Protein AF-A0A6J4I123-F1 (afdb_monomer)

Radius of gyration: 17.7 Å; Cα contacts (8 Å, |Δi|>4): 70; chains: 1; bounding box: 37×33×44 Å

Structure (mmCIF, N/CA/C/O backbone):
data_AF-A0A6J4I123-F1
#
_entry.id   AF-A0A6J4I123-F1
#
loop_
_atom_site.group_PDB
_atom_site.id
_atom_site.type_symbol
_atom_site.label_atom_id
_atom_site.label_alt_id
_atom_site.label_comp_id
_atom_site.label_asym_id
_atom_site.label_entity_id
_atom_site.label_seq_id
_atom_site.pdbx_PDB_ins_code
_atom_site.Cartn_x
_atom_site.Cartn_y
_atom_site.Cartn_z
_atom_site.occupancy
_atom_site.B_iso_or_equiv
_atom_site.auth_seq_id
_atom_site.auth_comp_id
_atom_site.auth_asym_id
_atom_site.auth_atom_id
_atom_site.pdbx_PDB_model_num
ATOM 1 N N . MET A 1 1 ? -13.900 13.517 17.965 1.00 59.12 1 MET A N 1
ATOM 2 C CA . MET A 1 1 ? -12.753 13.954 18.782 1.00 59.12 1 MET A CA 1
ATOM 3 C C . MET A 1 1 ? -11.496 13.251 18.295 1.00 59.12 1 MET A C 1
ATOM 5 O O . MET A 1 1 ? -11.545 12.036 18.127 1.00 59.12 1 MET A O 1
ATOM 9 N N . PRO A 1 2 ? -10.366 13.960 18.134 1.00 74.94 2 PRO A N 1
ATOM 10 C CA . PRO A 1 2 ? -9.102 13.318 17.789 1.00 74.94 2 PRO A CA 1
ATOM 11 C C . PRO A 1 2 ? -8.679 12.348 18.901 1.00 74.94 2 PRO A C 1
ATOM 13 O O . PRO A 1 2 ? -8.628 12.716 20.076 1.00 74.94 2 PRO A O 1
ATOM 16 N N . ILE A 1 3 ? -8.388 11.097 18.537 1.00 83.62 3 ILE A N 1
ATOM 17 C CA . ILE A 1 3 ? -7.919 10.085 19.490 1.00 83.62 3 ILE A CA 1
ATOM 18 C C . ILE A 1 3 ? -6.471 10.400 19.871 1.00 83.62 3 ILE A C 1
ATOM 20 O O . ILE A 1 3 ? -5.600 10.517 19.010 1.00 83.62 3 ILE A O 1
ATOM 24 N N . HIS A 1 4 ? -6.195 10.516 21.171 1.00 90.12 4 HIS A N 1
ATOM 25 C CA . HIS A 1 4 ? -4.845 10.788 21.658 1.00 90.12 4 HIS A CA 1
ATOM 26 C C . HIS A 1 4 ? -3.875 9.641 21.338 1.00 90.12 4 HIS A C 1
ATOM 28 O O . HIS A 1 4 ? -4.186 8.466 21.534 1.00 90.12 4 HIS A O 1
ATOM 34 N N . THR A 1 5 ? -2.644 9.985 20.953 1.00 89.75 5 THR A N 1
ATOM 35 C CA . THR A 1 5 ? -1.581 9.016 20.631 1.00 89.75 5 THR A CA 1
ATOM 36 C C . THR A 1 5 ? -1.321 8.020 21.761 1.00 89.75 5 THR A C 1
ATOM 38 O O . THR A 1 5 ? -1.122 6.836 21.499 1.00 89.75 5 THR A O 1
ATOM 41 N N . ARG A 1 6 ? -1.382 8.467 23.025 1.00 92.75 6 ARG A N 1
ATOM 42 C CA . ARG A 1 6 ? -1.222 7.588 24.196 1.00 92.75 6 ARG A CA 1
ATOM 43 C C . ARG A 1 6 ? -2.288 6.490 24.229 1.00 92.75 6 ARG A C 1
ATOM 45 O O . ARG A 1 6 ? -1.956 5.344 24.497 1.00 92.75 6 ARG A O 1
ATOM 52 N N . THR A 1 7 ? -3.536 6.818 23.895 1.00 94.00 7 THR A N 1
ATOM 53 C CA . THR A 1 7 ? -4.630 5.842 23.804 1.00 94.00 7 THR A CA 1
ATOM 54 C C . THR A 1 7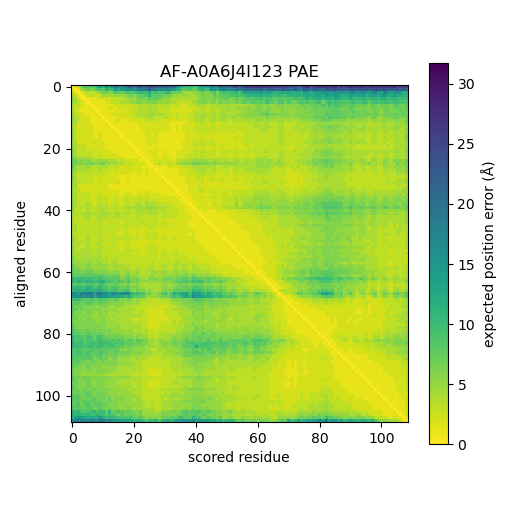 ? -4.339 4.797 22.730 1.00 94.00 7 THR A C 1
ATOM 56 O O . THR A 1 7 ? -4.467 3.606 22.991 1.00 94.00 7 THR A O 1
ATOM 59 N N . LEU A 1 8 ? -3.874 5.217 21.548 1.00 94.19 8 LEU A N 1
ATOM 60 C CA . LEU A 1 8 ? -3.508 4.292 20.467 1.00 94.19 8 LEU A CA 1
ATOM 61 C C . LEU A 1 8 ? -2.347 3.370 20.853 1.00 94.19 8 LEU A C 1
ATOM 63 O O . LEU A 1 8 ? -2.359 2.194 20.500 1.00 94.19 8 LEU A O 1
ATOM 67 N N . GLN A 1 9 ? -1.366 3.878 21.600 1.00 94.75 9 GLN A N 1
ATOM 68 C CA . GLN A 1 9 ? -0.278 3.059 22.135 1.00 94.75 9 GLN A CA 1
ATOM 69 C C . GLN A 1 9 ? -0.788 2.034 23.153 1.00 94.75 9 GLN A C 1
ATOM 71 O O . GLN A 1 9 ? -0.430 0.864 23.057 1.00 94.75 9 GLN A O 1
ATOM 76 N N . THR A 1 10 ? -1.645 2.446 24.093 1.00 96.12 10 THR A N 1
ATOM 77 C CA . THR A 1 10 ? -2.237 1.549 25.099 1.00 96.12 10 THR A CA 1
ATOM 78 C C . THR A 1 10 ? -3.104 0.460 24.469 1.00 96.12 10 THR A C 1
ATOM 80 O O . THR A 1 10 ? -3.073 -0.674 24.929 1.00 96.12 10 THR A O 1
ATOM 83 N N . LEU A 1 11 ? -3.830 0.776 23.394 1.00 95.94 11 LEU A N 1
ATOM 84 C CA . LEU A 1 11 ? -4.622 -0.191 22.625 1.00 95.94 11 LEU A CA 1
ATOM 85 C C . LEU A 1 11 ? -3.780 -1.046 21.665 1.00 95.94 11 LEU A C 1
ATOM 87 O O . LEU A 1 11 ? -4.333 -1.790 20.861 1.00 95.94 11 LEU A O 1
ATOM 91 N N . GLU A 1 12 ? -2.453 -0.910 21.707 1.00 96.88 12 GLU A N 1
ATOM 92 C CA . GLU A 1 12 ? -1.517 -1.602 20.821 1.00 96.88 12 GLU A CA 1
ATOM 93 C C . GLU A 1 12 ? -1.804 -1.396 19.324 1.00 96.88 12 GLU A C 1
ATOM 95 O O . GLU A 1 12 ? -1.416 -2.209 18.483 1.00 96.88 12 GLU A O 1
ATOM 100 N N . PHE A 1 13 ? -2.433 -0.275 18.963 1.00 96.44 13 PHE A N 1
ATOM 101 C CA . PHE A 1 13 ? -2.789 0.042 17.583 1.00 96.44 13 PHE A CA 1
ATOM 102 C C . PHE A 1 13 ? -1.595 -0.039 16.613 1.00 96.44 13 PHE A C 1
ATOM 104 O O . PHE A 1 13 ? -1.762 -0.621 15.543 1.00 96.44 13 PHE A O 1
ATOM 111 N N . PRO A 1 14 ? -0.367 0.407 16.966 1.00 96.38 14 PRO A N 1
ATOM 112 C CA . PRO A 1 14 ? 0.797 0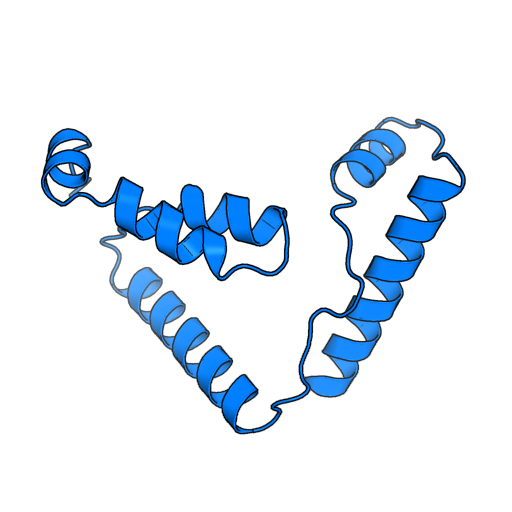.215 16.098 1.00 96.38 14 PRO A CA 1
ATOM 113 C C . PRO A 1 14 ? 1.074 -1.254 15.743 1.00 96.38 14 PRO A C 1
ATOM 115 O O . PRO A 1 14 ? 1.447 -1.546 14.610 1.00 96.38 14 PRO A O 1
ATOM 118 N N . LYS A 1 15 ? 0.837 -2.200 16.666 1.00 97.69 15 LYS A N 1
ATOM 119 C CA . LYS A 1 15 ? 0.996 -3.638 16.383 1.00 97.69 15 LYS A CA 1
ATOM 120 C C . LYS A 1 15 ? -0.055 -4.130 15.389 1.00 97.69 15 LYS A C 1
ATOM 122 O O . LYS A 1 15 ? 0.245 -4.986 14.562 1.00 97.69 15 LY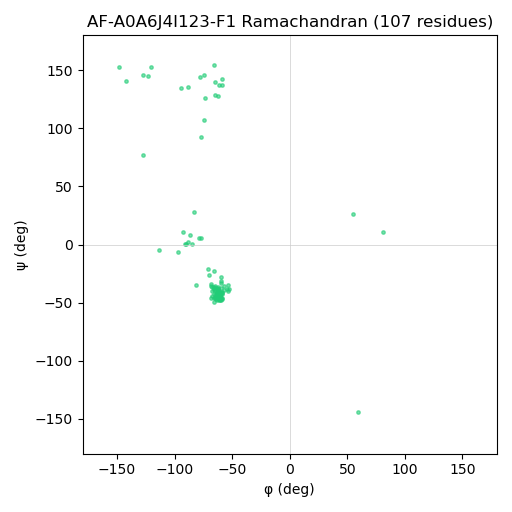S A O 1
ATOM 127 N N . ILE A 1 16 ? -1.276 -3.596 15.461 1.00 97.31 16 ILE A N 1
ATOM 128 C CA . ILE A 1 16 ? -2.353 -3.902 14.508 1.00 97.31 16 ILE A CA 1
ATOM 129 C C . ILE A 1 16 ? -1.972 -3.404 13.110 1.00 97.31 16 ILE A C 1
ATOM 131 O O . ILE A 1 16 ? -2.108 -4.154 12.145 1.00 97.31 16 ILE A O 1
ATOM 135 N N . LEU A 1 17 ? -1.444 -2.180 13.002 1.00 97.62 17 LEU A N 1
ATOM 136 C CA . LEU A 1 17 ? -0.992 -1.626 11.724 1.00 97.62 17 LEU A CA 1
ATOM 137 C C . LEU A 1 17 ? 0.149 -2.442 11.111 1.00 97.62 17 LEU A C 1
ATOM 139 O O . LEU A 1 17 ? 0.115 -2.717 9.917 1.00 97.62 17 LEU A O 1
ATOM 143 N N . GLU A 1 18 ? 1.121 -2.885 11.914 1.00 98.00 18 GLU A N 1
ATOM 144 C CA . GLU A 1 18 ? 2.203 -3.756 11.434 1.00 98.00 18 GLU A CA 1
ATOM 145 C C . GLU A 1 18 ? 1.682 -5.107 10.930 1.00 98.00 18 GLU A C 1
ATOM 147 O O . GLU A 1 18 ? 2.098 -5.571 9.868 1.00 98.00 18 GLU A O 1
ATOM 152 N N . ARG A 1 19 ? 0.724 -5.723 11.635 1.00 97.88 19 ARG A N 1
ATOM 153 C CA . ARG A 1 19 ? 0.072 -6.957 11.163 1.00 97.88 19 ARG A CA 1
ATOM 154 C C . ARG A 1 19 ? -0.663 -6.728 9.844 1.00 97.88 19 ARG A C 1
ATOM 156 O O . ARG A 1 19 ? -0.505 -7.514 8.920 1.00 97.88 19 ARG A O 1
ATOM 163 N N . LEU A 1 20 ? -1.417 -5.635 9.722 1.00 96.81 20 LEU A N 1
ATOM 164 C CA . LEU A 1 20 ? -2.095 -5.278 8.473 1.00 96.81 20 LEU A CA 1
ATOM 165 C C . LEU A 1 20 ? -1.093 -5.061 7.330 1.00 96.81 20 LEU A C 1
ATOM 167 O O . LEU A 1 20 ? -1.290 -5.563 6.227 1.00 96.81 20 LEU A O 1
ATOM 171 N N . ALA A 1 21 ? -0.001 -4.350 7.601 1.00 97.38 21 ALA A N 1
ATOM 172 C CA . ALA A 1 21 ? 1.047 -4.050 6.635 1.00 97.38 21 ALA A CA 1
ATOM 173 C C . ALA A 1 21 ? 1.697 -5.321 6.056 1.00 97.38 21 ALA A C 1
ATOM 175 O O . ALA A 1 21 ? 2.051 -5.339 4.877 1.00 97.38 21 ALA A O 1
ATOM 176 N N . GLN A 1 22 ? 1.807 -6.398 6.839 1.00 96.69 22 GLN A N 1
ATOM 177 C CA . GLN A 1 22 ? 2.323 -7.696 6.377 1.00 96.69 22 GLN A CA 1
ATOM 178 C C .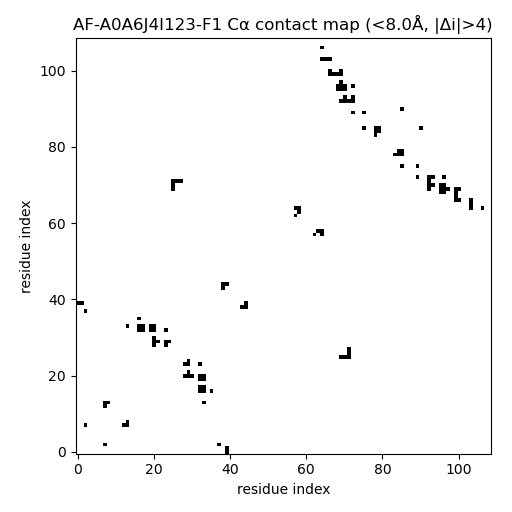 GLN A 1 22 ? 1.423 -8.381 5.340 1.00 96.69 22 GLN A C 1
ATOM 180 O O . GLN A 1 22 ? 1.914 -9.183 4.552 1.00 96.69 22 GLN A O 1
ATOM 185 N N . HIS A 1 23 ? 0.132 -8.049 5.299 1.00 93.31 23 HIS A N 1
ATOM 186 C CA . HIS A 1 23 ? -0.810 -8.584 4.312 1.00 93.31 23 HIS A CA 1
ATOM 187 C C . HIS A 1 23 ? -0.869 -7.763 3.018 1.00 93.31 23 HIS A C 1
ATOM 189 O O . HIS A 1 23 ? -1.657 -8.069 2.126 1.00 93.31 23 HIS A O 1
ATOM 195 N N . THR A 1 24 ? -0.059 -6.710 2.894 1.00 92.00 24 THR A N 1
ATOM 196 C CA . THR A 1 24 ? -0.030 -5.881 1.686 1.00 92.00 24 THR A CA 1
ATOM 197 C C . THR A 1 24 ? 0.968 -6.425 0.665 1.00 92.00 24 THR A C 1
ATOM 199 O O . THR A 1 24 ? 2.097 -6.767 1.002 1.00 92.00 24 THR A O 1
ATOM 202 N N . SER A 1 25 ? 0.568 -6.471 -0.607 1.00 86.56 25 SER A N 1
ATOM 203 C CA . SER A 1 25 ? 1.414 -6.971 -1.705 1.00 86.56 25 SER A CA 1
ATOM 204 C C . SER A 1 25 ? 2.262 -5.885 -2.380 1.00 86.56 25 SER A C 1
ATOM 206 O O . SER A 1 25 ? 2.986 -6.171 -3.328 1.00 86.56 25 SER A O 1
ATOM 208 N N . PHE A 1 26 ? 2.162 -4.630 -1.928 1.00 86.62 26 PHE A N 1
ATOM 209 C CA . PHE A 1 26 ? 2.783 -3.472 -2.572 1.00 86.62 26 PHE A CA 1
ATOM 210 C C . PHE A 1 26 ? 3.319 -2.479 -1.541 1.00 86.62 26 PHE A C 1
ATOM 212 O O . PHE A 1 26 ? 2.652 -2.204 -0.544 1.00 86.62 26 PHE A O 1
ATOM 219 N N . SER A 1 27 ? 4.491 -1.889 -1.792 1.00 88.44 27 SER A N 1
ATOM 220 C CA . SER A 1 27 ? 5.139 -0.956 -0.854 1.00 88.44 27 SER A CA 1
ATOM 221 C C . SER A 1 27 ? 4.272 0.260 -0.536 1.00 88.44 27 SER A C 1
ATOM 223 O O . SER A 1 27 ? 4.177 0.642 0.629 1.00 88.44 27 SER A O 1
ATOM 225 N N . ALA A 1 28 ? 3.585 0.836 -1.529 1.00 88.69 28 ALA A N 1
ATOM 226 C CA . ALA A 1 28 ? 2.692 1.963 -1.271 1.00 88.69 28 ALA A CA 1
ATOM 227 C C . ALA A 1 28 ? 1.476 1.538 -0.432 1.00 88.69 28 ALA A C 1
ATOM 229 O O . ALA A 1 28 ? 1.052 2.275 0.452 1.00 88.69 28 ALA A O 1
ATOM 230 N N . SER A 1 29 ? 0.943 0.329 -0.640 1.00 91.38 29 SER A N 1
ATOM 231 C CA . SER A 1 29 ? -0.131 -0.213 0.203 1.00 91.38 29 SER A CA 1
ATOM 232 C C . SER A 1 29 ? 0.349 -0.465 1.634 1.00 91.38 29 SER A C 1
ATOM 234 O O . SER A 1 29 ? -0.389 -0.182 2.575 1.00 91.38 29 SER A O 1
ATOM 236 N N . ARG A 1 30 ? 1.597 -0.922 1.812 1.00 94.81 30 ARG A N 1
ATOM 237 C CA . ARG A 1 30 ? 2.233 -1.073 3.129 1.00 94.81 30 ARG A CA 1
ATOM 238 C C . ARG A 1 30 ? 2.319 0.262 3.857 1.00 94.81 30 ARG A C 1
ATOM 240 O O . ARG A 1 30 ? 1.954 0.360 5.025 1.00 94.81 30 ARG A O 1
ATOM 247 N N . GLU A 1 31 ? 2.779 1.294 3.158 1.00 95.38 31 GLU A N 1
ATOM 248 C CA . GLU A 1 31 ? 2.854 2.657 3.680 1.00 95.38 31 GLU A CA 1
ATOM 249 C C . GLU A 1 31 ? 1.466 3.187 4.072 1.00 95.38 31 GLU A C 1
ATOM 251 O O . GLU A 1 31 ? 1.308 3.738 5.160 1.00 95.38 31 GLU A O 1
ATOM 256 N N . LEU A 1 32 ? 0.441 2.961 3.241 1.00 95.06 32 LEU A N 1
ATOM 257 C CA . LEU A 1 32 ? -0.945 3.327 3.556 1.00 95.06 32 LEU A CA 1
ATOM 258 C C . LEU A 1 32 ? -1.466 2.603 4.804 1.00 95.06 32 LEU A C 1
ATOM 260 O O . LEU A 1 32 ? -2.085 3.236 5.657 1.00 95.06 32 LEU A O 1
ATOM 264 N N . ALA A 1 33 ? -1.188 1.304 4.943 1.00 97.00 33 ALA A N 1
ATOM 265 C CA . ALA A 1 33 ? -1.576 0.528 6.119 1.00 97.00 33 ALA A CA 1
ATOM 266 C C . ALA A 1 33 ? -0.935 1.082 7.402 1.00 97.00 33 ALA A C 1
ATOM 268 O O . ALA A 1 33 ? -1.628 1.285 8.395 1.00 97.00 33 ALA A O 1
ATOM 269 N N . LEU A 1 34 ? 0.363 1.396 7.378 1.00 97.19 34 LEU A N 1
ATOM 270 C CA . LEU A 1 34 ? 1.084 1.948 8.536 1.00 97.19 34 LEU A CA 1
ATOM 271 C C . LEU A 1 34 ? 0.674 3.385 8.889 1.00 97.19 34 LEU A C 1
ATOM 273 O O . LEU A 1 34 ? 0.766 3.813 10.044 1.00 97.19 34 LEU A O 1
ATOM 277 N N . ASN A 1 35 ? 0.199 4.138 7.901 1.00 95.94 35 ASN A N 1
ATOM 278 C CA . ASN A 1 35 ? -0.271 5.505 8.088 1.00 95.94 35 ASN A CA 1
ATOM 279 C C . ASN A 1 35 ? -1.767 5.601 8.397 1.00 95.94 35 ASN A C 1
ATOM 281 O O . ASN A 1 35 ? -2.259 6.706 8.627 1.00 95.94 35 ASN A O 1
ATOM 285 N N . LEU A 1 36 ? -2.485 4.475 8.472 1.00 94.44 36 LEU A N 1
ATOM 286 C CA . LEU A 1 36 ? -3.901 4.468 8.810 1.00 94.44 36 LEU A CA 1
ATOM 287 C C . LEU A 1 36 ? -4.132 5.102 10.191 1.00 94.44 36 LEU A C 1
ATOM 289 O O . LEU A 1 36 ? -3.388 4.871 11.153 1.00 94.44 36 LEU A O 1
ATOM 293 N N . ARG A 1 37 ? -5.172 5.929 10.289 1.00 91.88 37 ARG A N 1
ATOM 294 C CA . ARG A 1 37 ? -5.613 6.563 11.533 1.00 91.88 37 ARG A CA 1
ATOM 295 C C . ARG A 1 37 ? -7.101 6.296 11.727 1.00 91.88 37 ARG A C 1
ATOM 297 O O . ARG A 1 37 ? -7.822 6.227 10.734 1.00 91.88 37 ARG A O 1
ATOM 304 N N . PRO A 1 38 ? -7.561 6.128 12.976 1.00 92.12 38 PRO A N 1
ATOM 305 C CA . PRO A 1 38 ? -8.988 6.105 13.251 1.00 92.12 38 PRO A CA 1
ATOM 306 C C . PRO A 1 38 ? -9.636 7.409 12.794 1.00 92.12 38 PRO A C 1
ATOM 308 O O . PRO A 1 38 ? -9.046 8.479 12.953 1.00 92.12 38 PRO A O 1
ATOM 311 N N . ASP A 1 39 ? -10.844 7.292 12.265 1.00 91.94 39 ASP A N 1
ATOM 312 C CA . ASP A 1 39 ? -11.645 8.403 11.772 1.00 91.94 39 ASP A CA 1
ATOM 313 C C . ASP A 1 39 ? -12.98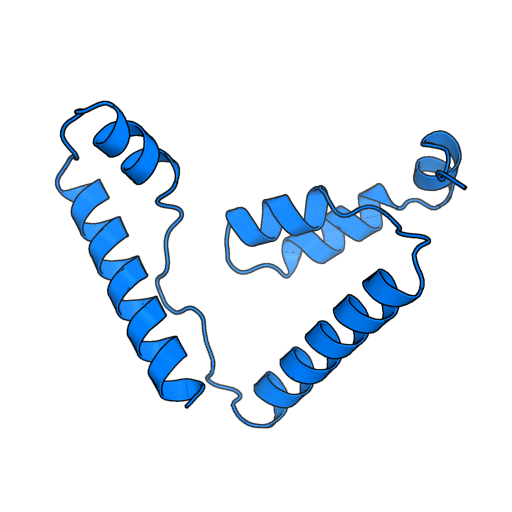9 8.415 12.508 1.00 91.94 39 ASP A C 1
ATOM 315 O O . ASP A 1 39 ? -13.502 7.356 12.885 1.00 91.94 39 ASP A O 1
ATOM 319 N N . ASP A 1 40 ? -13.523 9.602 12.763 1.00 90.94 40 ASP A N 1
ATOM 320 C CA . ASP A 1 40 ? -14.785 9.822 13.465 1.00 90.94 40 ASP A CA 1
ATOM 321 C C . ASP A 1 40 ? -15.881 10.419 12.569 1.00 90.94 40 ASP A C 1
ATOM 323 O O . ASP A 1 40 ? -17.034 10.502 13.003 1.00 90.94 40 ASP A O 1
ATOM 327 N N . ASP A 1 41 ? -15.574 10.763 11.314 1.00 94.38 41 ASP A N 1
ATOM 328 C CA . ASP A 1 41 ? -16.590 11.107 10.328 1.00 94.38 41 ASP A CA 1
ATOM 329 C C . ASP A 1 41 ? -17.308 9.837 9.860 1.00 94.38 41 ASP A C 1
ATOM 331 O O . ASP A 1 41 ? -16.797 9.035 9.072 1.00 94.38 41 ASP A O 1
ATOM 335 N N . ALA A 1 42 ? -18.550 9.677 10.313 1.00 95.62 42 ALA A N 1
ATOM 336 C CA . ALA A 1 42 ? -19.405 8.553 9.956 1.00 95.62 42 ALA A CA 1
ATOM 337 C C . ALA A 1 42 ? -19.549 8.367 8.435 1.00 95.62 42 ALA A C 1
ATOM 339 O O . ALA A 1 42 ? -19.619 7.231 7.959 1.00 95.62 42 ALA A O 1
ATOM 340 N N . THR A 1 43 ? -19.558 9.455 7.657 1.00 97.31 43 THR A N 1
ATOM 341 C CA . THR A 1 43 ? -19.670 9.382 6.193 1.00 97.31 43 THR A CA 1
ATOM 342 C C . THR A 1 43 ? -18.412 8.770 5.591 1.00 97.31 43 THR A C 1
ATOM 344 O O . THR A 1 43 ? -18.491 7.867 4.746 1.00 97.31 43 THR A O 1
ATOM 347 N N . HIS A 1 44 ? -17.247 9.225 6.051 1.00 95.50 44 HIS A N 1
ATOM 348 C CA . HIS A 1 44 ? -15.965 8.686 5.637 1.00 95.50 44 HIS A CA 1
ATOM 349 C C . HIS A 1 44 ? -15.801 7.218 6.049 1.00 95.50 44 HIS A C 1
ATOM 351 O O . HIS A 1 44 ? -15.489 6.379 5.198 1.00 95.50 44 HIS A O 1
ATOM 357 N N . VAL A 1 45 ? -16.097 6.884 7.306 1.00 95.88 45 VAL A N 1
ATOM 358 C CA . VAL A 1 45 ? -16.023 5.512 7.830 1.00 95.88 45 VAL A CA 1
ATOM 359 C C . VAL A 1 45 ? -16.929 4.573 7.033 1.00 95.88 45 VAL A C 1
ATOM 361 O O . VAL A 1 45 ? -16.478 3.519 6.580 1.00 95.88 45 VAL A O 1
ATOM 364 N N . ALA A 1 46 ? -18.179 4.968 6.772 1.00 97.62 46 ALA A N 1
ATOM 365 C CA . ALA A 1 46 ? -19.106 4.166 5.977 1.00 97.62 46 ALA A CA 1
ATOM 366 C C . ALA A 1 46 ? -18.601 3.955 4.539 1.00 97.62 46 ALA A C 1
ATOM 368 O O . ALA A 1 46 ? -18.739 2.865 3.981 1.00 97.62 46 ALA A O 1
ATOM 369 N N . ARG A 1 47 ? -17.979 4.972 3.926 1.00 97.62 47 ARG A N 1
ATOM 370 C CA . ARG A 1 47 ? -17.355 4.848 2.599 1.00 97.62 47 ARG A CA 1
ATOM 371 C C . ARG A 1 47 ? -16.200 3.847 2.611 1.00 97.62 47 ARG A C 1
ATOM 373 O O . ARG A 1 47 ? -16.135 3.010 1.713 1.00 97.62 47 ARG A O 1
ATOM 380 N N . MET A 1 48 ? -15.324 3.904 3.614 1.00 95.81 48 MET A N 1
ATOM 381 C CA . MET A 1 48 ? -14.215 2.957 3.750 1.00 95.81 48 MET A CA 1
ATOM 382 C C . MET A 1 48 ? -14.711 1.522 3.955 1.00 95.81 48 MET A C 1
ATOM 384 O O . MET A 1 48 ? -14.247 0.615 3.271 1.00 95.81 48 MET A O 1
ATOM 388 N N . GLN A 1 49 ? -15.702 1.312 4.824 1.00 97.12 49 GLN A N 1
ATOM 389 C CA . GLN A 1 49 ? -16.289 -0.011 5.060 1.00 97.12 49 GLN A CA 1
ATOM 390 C C . GLN A 1 49 ? -16.953 -0.590 3.804 1.00 97.12 49 GLN A C 1
ATOM 392 O O . GLN A 1 49 ? -16.788 -1.779 3.516 1.00 97.12 49 GLN A O 1
ATOM 397 N N . ARG A 1 50 ? -17.661 0.242 3.023 1.00 98.06 50 ARG A N 1
ATOM 398 C CA . ARG A 1 50 ? -18.216 -0.168 1.723 1.00 98.06 50 ARG A CA 1
ATOM 399 C C . ARG A 1 50 ? -17.119 -0.576 0.744 1.00 98.06 50 ARG A C 1
ATOM 401 O O . ARG A 1 50 ? -17.251 -1.618 0.114 1.00 98.06 50 ARG A O 1
ATOM 408 N N . ALA A 1 51 ? -16.034 0.195 0.653 1.00 96.06 51 ALA A N 1
ATOM 409 C CA . ALA A 1 51 ? -14.905 -0.134 -0.216 1.00 96.06 51 ALA A CA 1
ATOM 410 C C . ALA A 1 51 ? -14.248 -1.469 0.177 1.00 96.06 51 ALA A C 1
ATOM 412 O O . ALA A 1 51 ? -14.030 -2.316 -0.684 1.00 96.06 51 ALA A O 1
ATOM 413 N N . THR A 1 52 ? -14.010 -1.703 1.472 1.00 95.81 52 THR A N 1
ATOM 414 C CA . THR A 1 52 ? -13.465 -2.978 1.969 1.00 95.81 52 THR A CA 1
ATOM 415 C C . THR A 1 52 ? -14.407 -4.149 1.691 1.00 95.81 52 THR A C 1
ATOM 417 O O . THR A 1 52 ? -13.959 -5.222 1.294 1.00 95.81 52 THR A O 1
ATOM 420 N N . SER A 1 53 ? -15.717 -3.952 1.864 1.00 97.56 53 SER A N 1
ATOM 421 C CA . SER A 1 53 ? -16.717 -4.993 1.598 1.00 97.56 53 SER A CA 1
ATOM 422 C C . SER A 1 53 ? -16.780 -5.355 0.113 1.00 97.56 53 SER A C 1
ATOM 424 O O . SER A 1 53 ? -16.811 -6.537 -0.218 1.00 97.56 53 SER A O 1
ATOM 426 N N . ALA A 1 54 ? -16.734 -4.353 -0.769 1.00 95.06 54 ALA A N 1
ATOM 427 C CA . ALA A 1 54 ? -16.678 -4.555 -2.214 1.00 95.06 54 ALA A CA 1
ATOM 428 C C . ALA A 1 54 ? -15.383 -5.262 -2.641 1.00 95.06 54 ALA A C 1
ATOM 430 O O . ALA A 1 54 ? -15.433 -6.196 -3.431 1.00 95.06 54 ALA A O 1
ATOM 431 N N . ALA A 1 55 ? -14.234 -4.877 -2.074 1.00 92.50 55 ALA A N 1
ATOM 432 C CA . ALA A 1 55 ? -12.961 -5.540 -2.348 1.00 92.50 55 ALA A CA 1
ATOM 433 C C . ALA A 1 55 ? -12.973 -7.015 -1.916 1.00 92.50 55 ALA A C 1
ATOM 435 O O . ALA A 1 55 ? -12.488 -7.866 -2.650 1.00 92.50 55 ALA A O 1
ATOM 436 N N . ARG A 1 56 ? -13.563 -7.338 -0.756 1.00 94.62 56 ARG A N 1
ATOM 437 C CA . ARG A 1 56 ? -13.721 -8.733 -0.316 1.00 94.62 56 ARG A CA 1
ATOM 438 C C . ARG A 1 56 ? -14.580 -9.539 -1.290 1.00 94.62 56 ARG A C 1
ATOM 440 O O . ARG A 1 56 ? -14.168 -10.617 -1.687 1.00 94.62 56 ARG A O 1
ATOM 447 N N . HIS A 1 57 ? -15.725 -8.995 -1.698 1.00 94.88 57 HIS A N 1
ATOM 448 C CA . HIS A 1 57 ? -16.607 -9.648 -2.668 1.00 94.88 57 HIS A CA 1
ATOM 449 C C . HIS A 1 57 ? -15.904 -9.904 -4.004 1.00 94.88 57 HIS A C 1
ATOM 451 O O . HIS A 1 57 ? -16.001 -10.987 -4.561 1.00 94.88 57 HIS A O 1
ATOM 457 N N . LEU A 1 58 ? -15.130 -8.924 -4.472 1.00 92.38 58 LEU A N 1
ATOM 458 C CA . LEU A 1 58 ? -14.329 -9.043 -5.683 1.00 92.38 58 LEU A CA 1
ATOM 459 C C . LEU A 1 58 ? -13.315 -10.195 -5.595 1.00 92.38 58 LEU A C 1
ATOM 461 O O . LEU A 1 58 ? -13.156 -10.924 -6.566 1.00 92.38 58 LEU A O 1
ATOM 465 N N . PHE A 1 59 ? -12.650 -10.381 -4.450 1.00 90.38 59 PHE A N 1
ATOM 466 C CA . PHE A 1 59 ? -11.752 -11.524 -4.245 1.00 90.38 59 PHE A CA 1
ATOM 467 C C . PHE A 1 59 ? -12.497 -12.861 -4.172 1.00 90.38 59 PHE A C 1
ATOM 469 O O . PHE A 1 59 ? -11.966 -13.866 -4.639 1.00 90.38 59 PHE A O 1
ATOM 476 N N . ASP A 1 60 ? -13.709 -12.877 -3.613 1.00 93.56 60 ASP A N 1
ATOM 477 C CA . ASP A 1 60 ? -14.546 -14.080 -3.556 1.00 93.56 60 ASP A CA 1
ATOM 478 C C . ASP A 1 60 ? -15.018 -14.498 -4.971 1.00 93.56 60 ASP A C 1
ATOM 480 O O . ASP A 1 60 ? -15.025 -15.686 -5.293 1.00 93.56 60 ASP A O 1
ATOM 484 N N . GLU A 1 61 ? -15.375 -13.538 -5.834 1.00 93.25 61 GLU A N 1
ATOM 485 C CA . GLU A 1 61 ? -15.837 -13.781 -7.214 1.00 93.25 61 GLU A CA 1
ATOM 486 C C . GLU A 1 61 ? -14.699 -14.015 -8.215 1.00 93.25 61 GLU A C 1
ATOM 488 O O . GLU A 1 61 ? -14.838 -14.806 -9.151 1.00 93.25 61 GLU A O 1
ATOM 493 N N . HIS A 1 62 ? -13.565 -13.340 -8.022 1.00 90.25 62 HIS A N 1
ATOM 494 C CA . HIS A 1 62 ? -12.405 -13.391 -8.907 1.00 90.25 62 HIS A CA 1
ATOM 495 C C . HIS A 1 62 ? -11.137 -13.729 -8.108 1.00 90.25 62 HIS A C 1
ATOM 497 O O . HIS A 1 62 ? -10.312 -12.846 -7.867 1.00 90.25 62 HIS A O 1
ATOM 503 N N . PRO A 1 63 ? -10.924 -15.003 -7.726 1.00 86.38 63 PRO A N 1
ATOM 504 C CA . PRO A 1 63 ? -9.798 -15.403 -6.874 1.00 86.38 63 PRO A CA 1
ATOM 505 C C . PRO A 1 63 ? -8.422 -15.089 -7.474 1.00 86.38 63 PRO A C 1
ATOM 507 O O . PRO A 1 63 ? -7.463 -14.845 -6.746 1.00 86.38 63 PRO A O 1
ATOM 510 N N . ASP A 1 64 ? -8.337 -15.064 -8.805 1.00 87.19 64 ASP A N 1
ATOM 511 C CA . ASP A 1 64 ? -7.105 -14.783 -9.545 1.00 87.19 64 ASP A CA 1
ATOM 512 C C . ASP A 1 64 ? -6.852 -13.278 -9.744 1.00 87.19 64 ASP A C 1
ATOM 514 O O . ASP A 1 64 ? -5.858 -12.890 -10.369 1.00 87.19 64 ASP A O 1
ATOM 518 N N . ILE A 1 65 ? -7.738 -12.404 -9.244 1.00 88.75 65 ILE A N 1
ATOM 519 C CA . ILE A 1 65 ? -7.555 -10.965 -9.396 1.00 88.75 65 ILE A CA 1
ATOM 520 C C . ILE A 1 65 ? -6.316 -10.505 -8.635 1.00 88.75 65 ILE A C 1
ATOM 522 O O . ILE A 1 65 ? -6.111 -10.773 -7.451 1.00 88.75 65 ILE A O 1
ATOM 526 N N . THR A 1 66 ? -5.456 -9.780 -9.337 1.00 85.69 66 THR A N 1
ATOM 527 C CA . THR A 1 66 ? -4.184 -9.335 -8.790 1.00 85.69 66 THR A CA 1
ATOM 528 C C . THR A 1 66 ? -3.784 -7.999 -9.387 1.00 85.69 66 THR A C 1
ATOM 530 O O . THR A 1 66 ? -4.123 -7.660 -10.521 1.00 85.69 66 THR A O 1
ATOM 533 N N . ILE A 1 67 ? -3.001 -7.244 -8.621 1.00 81.81 67 ILE A N 1
ATOM 534 C CA . ILE A 1 67 ? -2.283 -6.069 -9.116 1.00 81.81 67 ILE A CA 1
ATOM 535 C C . ILE A 1 67 ? -1.032 -6.457 -9.928 1.00 81.81 67 ILE A C 1
ATOM 537 O O . ILE A 1 67 ? -0.263 -5.579 -10.311 1.00 81.81 67 ILE A O 1
ATOM 541 N N . GLY A 1 68 ? -0.810 -7.754 -10.181 1.00 81.50 68 GLY A N 1
ATOM 542 C CA . GLY A 1 68 ? 0.235 -8.279 -11.058 1.00 81.50 68 GLY A CA 1
ATOM 543 C C . GLY A 1 68 ? 1.650 -7.880 -10.631 1.00 81.50 68 GLY A C 1
ATOM 544 O O . GLY A 1 68 ? 1.961 -7.780 -9.448 1.00 81.50 68 GLY A O 1
ATOM 545 N N . GLY A 1 69 ? 2.521 -7.640 -11.615 1.00 83.50 69 GLY A N 1
ATOM 546 C CA . GLY A 1 69 ? 3.917 -7.226 -11.416 1.00 83.50 69 GLY A CA 1
ATOM 547 C C . GLY A 1 69 ? 4.119 -5.724 -11.184 1.00 83.50 69 GLY A C 1
ATOM 548 O O . GLY A 1 69 ? 5.160 -5.199 -11.580 1.00 83.50 69 GLY A O 1
ATOM 549 N N . ALA A 1 70 ? 3.132 -5.018 -10.620 1.00 90.75 70 ALA A N 1
ATOM 550 C CA . ALA A 1 70 ? 3.233 -3.580 -10.380 1.00 90.75 70 ALA A CA 1
ATOM 551 C C . ALA A 1 70 ? 4.383 -3.232 -9.418 1.00 90.75 70 ALA A C 1
ATOM 553 O O . ALA A 1 70 ? 4.582 -3.872 -8.386 1.00 90.75 70 ALA A O 1
ATOM 554 N N . ARG A 1 71 ? 5.132 -2.178 -9.755 1.00 91.56 71 ARG A N 1
ATOM 555 C CA . ARG A 1 71 ? 6.276 -1.657 -8.993 1.00 91.56 71 ARG A CA 1
ATOM 556 C C . ARG A 1 71 ? 6.051 -0.211 -8.568 1.00 91.56 71 ARG A C 1
ATOM 558 O O . ARG A 1 71 ? 5.312 0.541 -9.207 1.00 91.56 71 ARG A O 1
ATOM 565 N N . ASP A 1 72 ? 6.681 0.173 -7.462 1.00 92.00 72 ASP A N 1
ATOM 566 C CA . ASP A 1 72 ? 6.580 1.524 -6.914 1.00 92.00 72 ASP A CA 1
ATOM 567 C C . ASP A 1 72 ? 7.437 2.495 -7.717 1.00 92.00 72 ASP A C 1
ATOM 569 O O . ASP A 1 72 ? 8.629 2.671 -7.485 1.00 92.00 72 ASP A O 1
ATOM 573 N N . ILE A 1 73 ? 6.794 3.119 -8.699 1.00 94.25 73 ILE A N 1
ATOM 574 C CA . ILE A 1 73 ? 7.425 4.041 -9.642 1.00 94.25 73 ILE A CA 1
ATOM 575 C C . ILE A 1 73 ? 7.339 5.505 -9.192 1.00 94.25 73 ILE A C 1
ATOM 577 O O . ILE A 1 73 ? 7.647 6.394 -9.983 1.00 94.25 73 ILE A O 1
ATOM 581 N N . ARG A 1 74 ? 6.933 5.802 -7.944 1.00 93.88 74 ARG A N 1
ATOM 582 C CA . ARG A 1 74 ? 6.786 7.194 -7.460 1.00 93.88 74 ARG A CA 1
ATOM 583 C C . ARG A 1 74 ? 8.084 7.990 -7.576 1.00 93.88 74 ARG A C 1
ATOM 585 O O . ARG A 1 74 ? 8.055 9.161 -7.958 1.00 93.88 74 ARG A O 1
ATOM 592 N N . ALA A 1 75 ? 9.218 7.348 -7.293 1.00 93.81 75 ALA A N 1
ATOM 593 C CA . ALA A 1 75 ? 10.540 7.949 -7.440 1.00 93.81 75 ALA A CA 1
ATOM 594 C C . ALA A 1 75 ? 10.862 8.253 -8.913 1.00 93.81 75 ALA A C 1
ATOM 596 O O . ALA A 1 75 ? 11.269 9.371 -9.228 1.00 93.81 75 ALA A O 1
ATOM 597 N N . SER A 1 76 ? 10.599 7.300 -9.815 1.00 96.00 76 SER A N 1
ATOM 598 C CA . SER A 1 76 ? 10.772 7.460 -11.265 1.00 96.00 76 SER A CA 1
ATOM 599 C C . SER A 1 76 ? 9.910 8.601 -11.811 1.00 96.00 76 SER A C 1
ATOM 601 O O . SER A 1 76 ? 10.410 9.482 -12.503 1.00 96.00 76 SER A O 1
ATOM 603 N N . VAL A 1 77 ? 8.627 8.649 -11.439 1.00 95.75 77 VAL A N 1
ATOM 604 C CA . VAL A 1 77 ? 7.708 9.728 -11.835 1.00 95.75 77 VAL A CA 1
ATOM 605 C C . VAL A 1 77 ? 8.213 11.079 -11.333 1.00 95.75 77 VAL A C 1
ATOM 607 O O . VAL A 1 77 ? 8.275 12.035 -12.100 1.00 95.75 77 VAL A O 1
ATOM 610 N N . SER A 1 78 ? 8.637 11.149 -10.070 1.00 97.00 78 SER A N 1
ATOM 611 C CA . SER A 1 78 ? 9.168 12.376 -9.466 1.00 97.00 78 SER A CA 1
ATOM 612 C C . SER A 1 78 ? 10.449 12.867 -10.154 1.00 97.00 78 SER A C 1
ATOM 614 O O . SER A 1 78 ? 10.644 14.071 -10.309 1.00 97.00 78 SER A O 1
ATOM 616 N N . LEU A 1 79 ? 11.340 11.955 -10.559 1.00 96.75 79 LEU A N 1
ATOM 617 C CA . LEU A 1 79 ? 12.556 12.283 -11.308 1.00 96.75 79 LEU A CA 1
ATOM 618 C C . LEU A 1 79 ? 12.218 12.828 -12.700 1.00 96.75 79 LEU A C 1
ATOM 620 O O . LEU A 1 79 ? 12.697 13.902 -13.064 1.00 96.75 79 LEU A O 1
ATOM 624 N N . ALA A 1 80 ? 11.348 12.130 -13.433 1.00 96.75 80 ALA A N 1
ATOM 625 C CA . ALA A 1 80 ? 10.909 12.537 -14.764 1.00 96.75 80 ALA A CA 1
ATOM 626 C C . ALA A 1 80 ? 10.186 13.896 -14.748 1.00 96.75 80 ALA A C 1
ATOM 628 O O . ALA A 1 80 ? 10.444 14.741 -15.601 1.00 96.75 80 ALA A O 1
ATOM 629 N N . GLN A 1 81 ? 9.346 14.159 -13.739 1.00 97.44 81 GLN A N 1
ATOM 630 C CA . GLN A 1 81 ? 8.677 15.456 -13.550 1.00 97.44 81 GLN A CA 1
ATOM 631 C C . GLN A 1 81 ? 9.656 16.624 -13.383 1.00 97.44 81 GLN A C 1
ATOM 633 O O . GLN A 1 81 ? 9.350 17.741 -13.788 1.00 97.44 81 GLN A O 1
ATOM 638 N N . ARG A 1 82 ? 10.838 16.379 -12.807 1.00 97.50 82 ARG A N 1
ATOM 639 C CA . ARG A 1 82 ? 11.908 17.381 -12.672 1.00 97.50 82 ARG A CA 1
ATOM 640 C C . ARG A 1 82 ? 12.821 17.463 -13.903 1.00 97.50 82 ARG A C 1
ATOM 642 O O . ARG A 1 82 ? 13.845 18.135 -13.842 1.00 97.50 82 ARG A O 1
ATOM 649 N N . GLY A 1 83 ? 12.480 16.776 -14.996 1.00 97.00 83 GLY A N 1
ATOM 650 C CA . GLY A 1 83 ? 13.271 16.730 -16.229 1.00 97.00 83 GLY A CA 1
ATOM 651 C C . GLY A 1 83 ? 14.449 15.751 -16.196 1.00 97.00 83 GLY A C 1
ATOM 652 O O . GLY A 1 83 ? 15.291 15.788 -17.089 1.00 97.00 83 GLY A O 1
ATOM 653 N N . GLY A 1 84 ? 14.536 14.884 -15.183 1.00 96.06 84 GLY A N 1
ATOM 654 C CA . GLY A 1 84 ? 15.566 13.850 -15.110 1.00 96.06 84 GLY A CA 1
ATOM 655 C C . GLY A 1 84 ? 15.299 12.691 -16.074 1.00 96.06 84 GLY A C 1
ATOM 656 O O . GLY A 1 84 ? 14.150 12.308 -16.294 1.00 96.06 84 GLY A O 1
ATOM 657 N N . ALA A 1 85 ? 16.366 12.109 -16.624 1.00 96.25 85 ALA A N 1
ATOM 658 C CA . ALA A 1 85 ? 16.281 10.914 -17.458 1.00 96.25 85 ALA A CA 1
ATOM 659 C C . ALA A 1 85 ? 16.094 9.652 -16.601 1.00 96.25 85 ALA A C 1
ATOM 661 O O . ALA A 1 85 ? 16.645 9.545 -15.506 1.00 96.25 85 ALA A O 1
ATOM 662 N N . LEU A 1 86 ? 15.312 8.696 -17.107 1.00 97.00 86 LEU A N 1
ATOM 663 C CA . LEU A 1 86 ? 15.1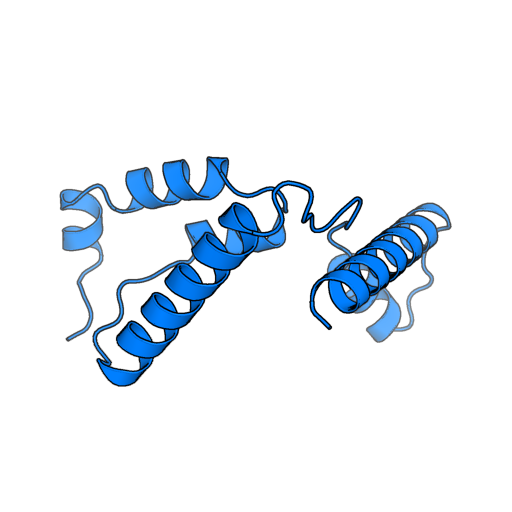12 7.400 -16.465 1.00 97.00 86 LEU A CA 1
ATOM 664 C C . LEU A 1 86 ? 16.081 6.369 -17.035 1.00 97.00 86 LEU A C 1
ATOM 666 O O . LEU A 1 86 ? 16.205 6.235 -18.251 1.00 97.00 86 LEU A O 1
ATOM 670 N N . GLU A 1 87 ? 16.700 5.600 -16.146 1.00 96.88 87 GLU A N 1
ATOM 671 C CA . GLU A 1 87 ? 17.494 4.434 -16.525 1.00 96.88 87 GLU A CA 1
ATOM 672 C C . GLU A 1 87 ? 16.609 3.338 -17.153 1.00 96.88 87 GLU A C 1
ATOM 674 O O . GLU A 1 87 ? 15.416 3.241 -16.829 1.00 96.88 87 GLU A O 1
ATOM 679 N N . PRO A 1 88 ? 17.167 2.456 -18.004 1.00 97.12 88 PRO A N 1
ATOM 680 C CA . PRO A 1 88 ? 16.406 1.388 -18.654 1.00 97.12 88 PRO A CA 1
ATOM 681 C C . PRO A 1 88 ? 15.598 0.515 -17.684 1.00 97.12 88 PRO A C 1
ATOM 683 O O . PRO A 1 88 ? 14.460 0.152 -17.976 1.00 97.12 88 PRO A O 1
ATOM 686 N N . THR A 1 89 ? 16.142 0.214 -16.504 1.00 96.06 89 THR A N 1
ATOM 687 C CA . THR A 1 89 ? 15.446 -0.562 -15.465 1.00 96.06 89 THR A CA 1
ATOM 688 C C . THR A 1 89 ? 14.209 0.162 -14.938 1.00 96.06 89 THR A C 1
ATOM 690 O O . THR A 1 89 ? 13.144 -0.443 -14.840 1.00 96.06 89 THR A O 1
ATOM 693 N N . ALA A 1 90 ? 14.303 1.471 -14.695 1.00 96.19 90 ALA A N 1
ATOM 694 C CA . ALA A 1 90 ? 13.172 2.283 -14.260 1.00 96.19 90 ALA A CA 1
ATOM 695 C C . ALA A 1 90 ? 12.077 2.358 -15.339 1.00 96.19 90 ALA A C 1
ATOM 697 O O . ALA A 1 90 ? 10.890 2.347 -15.015 1.00 96.19 90 ALA A O 1
ATOM 698 N N . LEU A 1 91 ? 12.450 2.385 -16.623 1.00 96.38 91 LEU A N 1
ATOM 699 C CA . LEU A 1 91 ? 11.488 2.309 -17.729 1.00 9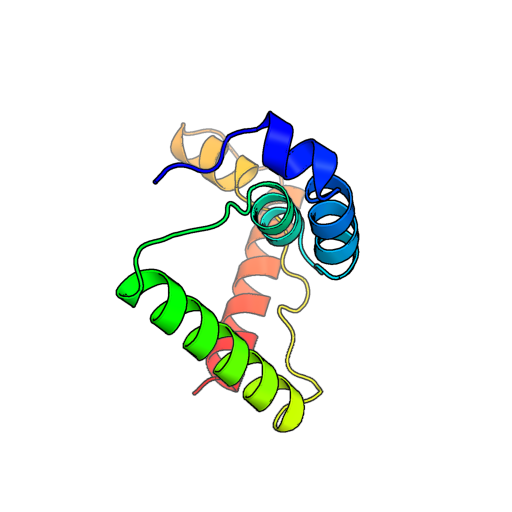6.38 91 LEU A CA 1
ATOM 700 C C . LEU A 1 91 ? 10.776 0.949 -17.785 1.00 96.38 91 LEU A C 1
ATOM 702 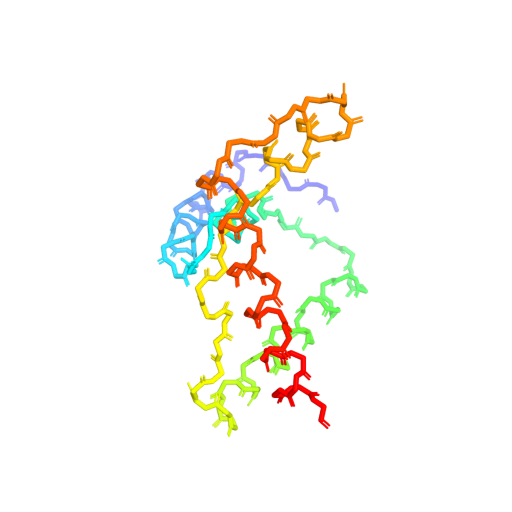O O . LEU A 1 91 ? 9.569 0.899 -18.031 1.00 96.38 91 LEU A O 1
ATOM 706 N N . LEU A 1 92 ? 11.490 -0.149 -17.520 1.00 96.00 92 LEU A N 1
ATOM 707 C CA . LEU A 1 92 ? 10.886 -1.480 -17.422 1.00 96.00 92 LEU A CA 1
ATOM 708 C C . LEU A 1 92 ? 9.920 -1.580 -16.236 1.00 96.00 92 LEU A C 1
ATOM 710 O O . LEU A 1 92 ? 8.851 -2.170 -16.384 1.00 96.00 92 LEU A O 1
ATOM 714 N N . ASP A 1 93 ? 10.248 -0.972 -15.094 1.00 95.06 93 ASP A N 1
ATOM 715 C CA . ASP A 1 93 ? 9.351 -0.897 -13.935 1.00 95.06 93 ASP A CA 1
ATOM 716 C C . ASP A 1 93 ? 8.060 -0.146 -14.270 1.00 95.06 93 ASP A C 1
ATOM 718 O O . ASP A 1 93 ? 6.965 -0.614 -13.956 1.00 95.06 93 ASP A O 1
ATOM 722 N N . VAL A 1 94 ? 8.171 0.988 -14.970 1.00 95.38 94 VAL A N 1
ATOM 723 C CA . VAL A 1 94 ? 7.013 1.751 -15.459 1.00 95.38 94 VAL A CA 1
ATOM 724 C C . VAL A 1 94 ? 6.172 0.911 -16.420 1.00 95.38 94 VAL A C 1
ATOM 726 O O . VAL A 1 94 ? 4.954 0.837 -16.259 1.00 95.38 94 VAL A O 1
ATOM 729 N N . SER A 1 95 ? 6.804 0.242 -17.386 1.00 95.25 95 SER A N 1
ATOM 730 C CA . SER A 1 95 ? 6.114 -0.631 -18.343 1.00 95.25 95 SER A CA 1
ATOM 731 C C . SER A 1 95 ? 5.354 -1.766 -17.646 1.00 95.25 95 SER A C 1
ATOM 733 O O . SER A 1 95 ? 4.171 -1.980 -17.923 1.00 95.25 95 SER A O 1
ATOM 735 N N . ALA A 1 96 ? 5.991 -2.442 -16.684 1.00 93.56 96 ALA A N 1
ATOM 736 C CA . ALA A 1 96 ? 5.379 -3.516 -15.904 1.00 93.56 96 ALA A CA 1
ATOM 737 C C . ALA A 1 96 ? 4.162 -3.024 -15.105 1.00 93.56 96 ALA A C 1
ATOM 739 O O . ALA A 1 96 ? 3.097 -3.644 -15.155 1.00 93.56 96 ALA A O 1
ATOM 740 N N . THR A 1 97 ? 4.278 -1.872 -14.438 1.00 93.75 97 THR A N 1
ATOM 741 C CA . THR A 1 97 ? 3.164 -1.249 -13.710 1.00 93.75 97 THR A CA 1
ATOM 742 C C . THR A 1 97 ? 2.001 -0.893 -14.638 1.00 93.75 97 THR A C 1
ATOM 744 O O . THR A 1 97 ? 0.851 -1.196 -14.324 1.00 93.75 97 THR A O 1
ATOM 747 N N . LEU A 1 98 ? 2.272 -0.315 -15.813 1.00 94.06 98 LEU A N 1
ATOM 748 C CA . LEU A 1 98 ? 1.232 0.015 -16.795 1.00 94.06 98 LEU A CA 1
ATOM 749 C C . LEU A 1 98 ? 0.546 -1.233 -17.374 1.00 94.06 98 LEU A C 1
ATOM 751 O O . LEU A 1 98 ? -0.662 -1.214 -17.628 1.00 94.06 98 LEU A O 1
ATOM 755 N N . ALA A 1 99 ? 1.294 -2.315 -17.598 1.00 93.31 99 ALA A N 1
ATOM 756 C CA . ALA A 1 99 ? 0.736 -3.587 -18.049 1.00 93.31 99 ALA A CA 1
ATOM 757 C C . ALA A 1 99 ? -0.207 -4.186 -16.993 1.00 93.31 99 ALA A C 1
ATOM 759 O O . ALA A 1 99 ? -1.343 -4.534 -17.318 1.00 93.31 99 ALA A O 1
ATOM 760 N N . ALA A 1 100 ? 0.223 -4.209 -15.731 1.00 91.88 100 ALA A N 1
ATOM 761 C CA . ALA A 1 100 ? -0.583 -4.691 -14.618 1.00 91.88 100 ALA A CA 1
ATOM 762 C C . ALA A 1 100 ? -1.873 -3.875 -14.420 1.00 91.88 100 ALA A C 1
ATOM 764 O O . ALA A 1 100 ? -2.957 -4.441 -14.295 1.00 91.88 100 ALA A O 1
ATOM 765 N N . MET A 1 101 ? -1.791 -2.540 -14.485 1.00 91.56 101 MET A N 1
ATOM 766 C CA . MET A 1 101 ? -2.969 -1.663 -14.403 1.00 91.56 101 MET A CA 1
ATOM 767 C C . MET A 1 101 ? -3.981 -1.936 -15.521 1.00 91.56 101 MET A C 1
ATOM 769 O O . MET A 1 101 ? -5.189 -1.881 -15.297 1.00 91.56 101 MET A O 1
ATOM 773 N N . ARG A 1 102 ? -3.503 -2.242 -16.731 1.00 92.12 102 ARG A N 1
ATOM 774 C CA . ARG A 1 102 ? -4.366 -2.580 -17.868 1.00 92.12 102 ARG A CA 1
ATOM 775 C C . ARG A 1 102 ? -5.093 -3.902 -17.652 1.00 92.12 102 ARG A C 1
ATOM 777 O O . ARG A 1 102 ? -6.286 -3.967 -17.924 1.00 92.12 102 ARG A O 1
ATOM 784 N N . GLN A 1 103 ? -4.390 -4.923 -17.163 1.00 89.38 103 GLN A N 1
ATOM 785 C CA . GLN A 1 103 ? -4.987 -6.221 -16.841 1.00 89.38 103 GLN A CA 1
ATOM 786 C C . GLN A 1 103 ? -6.046 -6.082 -15.749 1.00 89.38 103 GLN A C 1
ATOM 788 O O . GLN A 1 103 ? -7.166 -6.547 -15.928 1.00 89.38 103 GLN A O 1
ATOM 793 N N . LEU A 1 104 ? -5.725 -5.360 -14.671 1.00 90.50 104 LEU A N 1
ATOM 794 C CA . LEU A 1 104 ? -6.670 -5.107 -13.589 1.00 90.50 104 LEU A CA 1
ATOM 795 C C . LEU A 1 104 ? -7.905 -4.349 -14.084 1.00 90.50 104 LEU A C 1
ATOM 797 O O . LEU A 1 104 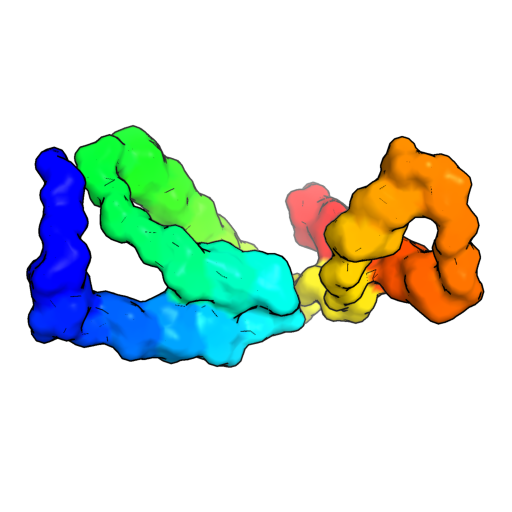? -9.023 -4.715 -13.748 1.00 90.50 104 LEU A O 1
ATOM 801 N N . ARG A 1 105 ? -7.728 -3.325 -14.928 1.00 90.75 105 ARG A N 1
ATOM 802 C CA . ARG A 1 105 ? -8.857 -2.602 -15.525 1.00 90.75 105 ARG A CA 1
ATOM 803 C C . ARG A 1 105 ? -9.766 -3.531 -16.331 1.00 90.75 105 ARG A C 1
ATOM 805 O O . ARG A 1 105 ? -10.972 -3.387 -16.227 1.00 90.75 105 ARG A O 1
ATOM 812 N N . VAL A 1 106 ? -9.207 -4.443 -17.126 1.00 88.25 106 VAL A N 1
ATOM 813 C CA . VAL A 1 106 ? -10.002 -5.413 -17.899 1.00 88.25 106 VAL A CA 1
ATOM 814 C C . VAL A 1 106 ? -10.740 -6.385 -16.979 1.00 88.25 106 VAL A C 1
ATOM 816 O O . VAL A 1 106 ? -11.872 -6.727 -17.274 1.00 88.25 106 VAL A O 1
ATOM 819 N N . ALA A 1 107 ? -10.137 -6.797 -15.863 1.00 85.56 107 ALA A N 1
ATOM 820 C CA . ALA A 1 107 ? -10.783 -7.687 -14.896 1.00 85.56 107 ALA A CA 1
ATOM 821 C C . ALA A 1 107 ? -11.918 -7.019 -14.095 1.00 85.56 107 ALA A C 1
ATOM 823 O O . ALA A 1 107 ? -12.750 -7.717 -13.528 1.00 85.56 107 ALA A O 1
ATOM 824 N N . LEU A 1 108 ? -11.932 -5.684 -14.014 1.00 84.88 108 LEU A N 1
ATOM 825 C CA . LEU A 1 108 ? -12.920 -4.900 -13.263 1.00 84.88 108 LEU A CA 1
ATOM 826 C C . LEU A 1 108 ? -14.073 -4.350 -14.124 1.00 84.88 108 LEU A C 1
ATOM 828 O O . LEU A 1 108 ? -14.965 -3.704 -13.572 1.00 84.88 108 LEU A O 1
ATOM 832 N N . MET A 1 109 ? -14.014 -4.512 -15.450 1.00 80.31 109 MET A N 1
ATOM 833 C CA . MET A 1 109 ? -15.027 -4.040 -16.409 1.00 80.31 109 MET A CA 1
ATOM 834 C C . MET A 1 109 ? -15.881 -5.202 -16.897 1.00 80.31 109 MET A C 1
ATOM 836 O O . MET A 1 109 ? -17.109 -4.993 -16.989 1.00 80.31 109 MET A O 1
#

Organism: NCBI:txid1672391

Foldseek 3Di:
DADDPVVCVVVVVQVVLCVVLVPDPAPVVSVVSNPDDDDDPPVVVVVVVVVVVVVVVLCVVCVPQDLFLAHDLVVVVVCVVVVHDDDPVSVVNVVRNVVSVVVNVVSVD

pLDDT: mean 92.92, std 5.48, range [59.12, 98.06]

Secondary structure (DSSP, 8-state):
-PPPHHHHHHTTHHHHHHHHHHT-SSHHHHHHHHH------HHHHHHHHHHHHHHHHHHHH-TT---TT----HHHHHHHHTTPPPPHHHHHHHHHHHHHHHHHHHHT-

Nearest PDB structures (foldseek):
  7qv3-assembly1_w  TM=9.150E-01  e=2.202E-02  Bacillus subtilis subsp. subtilis str. 168

Sequence (109 aa):
MPIHTRTLQTLEFPKILERLAQHTSFSASRELALNLRPDDDATHVARMQRATSAARHLFDEHPDITIGGARDIRASVSLAQRGGALEPTALLDVSATLAAMRQLRVALM

Solvent-accessible surface area (backbone atoms only — not comparable to full-atom values): 6420 Å² total; per-residue (Å²): 126,87,80,54,67,68,58,42,56,76,70,42,42,67,60,52,27,53,57,54,25,71,73,43,94,43,73,67,54,24,52,51,37,62,65,61,70,93,78,80,53,65,70,58,51,52,52,51,52,50,52,54,52,51,52,50,51,48,45,74,76,36,73,84,71,54,65,68,70,51,52,89,45,66,65,60,52,56,38,44,75,73,71,43,87,78,55,72,67,57,50,50,40,47,51,37,26,54,51,18,53,51,53,40,51,64,75,74,109

Mean predicted aligned error: 4.39 Å